Protein AF-A0A5C0VDY3-F1 (afdb_monomer_lite)

Organism: NCBI:txid2605747

Structure (mmCIF, N/CA/C/O backbone):
data_AF-A0A5C0VDY3-F1
#
_entry.id   AF-A0A5C0VDY3-F1
#
loop_
_atom_site.group_PDB
_atom_site.id
_atom_site.type_symbol
_atom_site.label_atom_id
_atom_site.label_alt_id
_atom_site.label_comp_id
_atom_site.label_asym_id
_atom_site.label_entity_id
_atom_site.label_seq_id
_atom_site.pdbx_PDB_ins_code
_atom_site.Cartn_x
_atom_site.Cartn_y
_atom_site.Cartn_z
_atom_site.occupancy
_atom_site.B_iso_or_equiv
_atom_site.auth_seq_id
_atom_site.auth_comp_id
_atom_site.auth_asym_id
_atom_site.auth_atom_id
_atom_site.pdbx_PDB_model_num
ATOM 1 N N . MET A 1 1 ? 58.878 -11.928 24.137 1.00 42.19 1 MET A N 1
ATOM 2 C CA . MET A 1 1 ? 58.995 -13.242 23.470 1.00 42.19 1 MET A CA 1
ATOM 3 C C . MET A 1 1 ? 57.638 -13.616 22.889 1.00 42.19 1 MET A C 1
ATOM 5 O O . MET A 1 1 ? 56.680 -13.661 23.638 1.00 42.19 1 MET A O 1
ATOM 9 N N . LYS A 1 2 ? 57.615 -13.803 21.561 1.00 50.41 2 LYS A N 1
ATOM 10 C CA . LYS A 1 2 ? 56.683 -14.562 20.700 1.00 50.41 2 LYS A CA 1
ATOM 11 C C . LYS A 1 2 ? 55.164 -14.389 20.894 1.00 50.41 2 LYS A C 1
ATOM 13 O O . LYS A 1 2 ? 54.556 -14.987 21.771 1.00 50.41 2 LYS A O 1
ATOM 18 N N . SER A 1 3 ? 54.568 -13.653 19.953 1.00 49.72 3 SER A N 1
ATOM 19 C CA . SER A 1 3 ? 53.162 -13.747 19.560 1.00 49.72 3 SER A CA 1
ATOM 20 C C . SER A 1 3 ? 52.866 -15.121 18.949 1.00 49.72 3 SER A C 1
ATOM 22 O O . SER A 1 3 ? 53.663 -15.645 18.168 1.00 49.72 3 SER A O 1
ATOM 24 N N . LEU A 1 4 ? 51.717 -15.703 19.295 1.00 47.09 4 LEU A N 1
ATOM 25 C CA . LEU A 1 4 ? 51.236 -16.958 18.725 1.00 47.09 4 LEU A CA 1
ATOM 26 C C . LEU A 1 4 ? 49.976 -16.668 17.904 1.00 47.09 4 LEU A C 1
ATOM 28 O O . LEU A 1 4 ? 48.869 -16.600 18.429 1.00 47.09 4 LEU A O 1
ATOM 32 N N . SER A 1 5 ? 50.165 -16.435 16.608 1.00 56.69 5 SER A N 1
ATOM 33 C CA . SER A 1 5 ? 49.071 -16.236 15.658 1.00 56.69 5 SER A CA 1
ATOM 34 C C . SER A 1 5 ? 48.513 -17.593 15.233 1.00 56.69 5 SER A C 1
ATOM 36 O O . SER A 1 5 ? 49.127 -18.300 14.433 1.00 56.69 5 SER A O 1
ATOM 38 N N . LEU A 1 6 ? 47.347 -17.958 15.766 1.00 45.97 6 LEU A N 1
ATOM 39 C CA . LEU A 1 6 ? 46.611 -19.160 15.383 1.00 45.97 6 LEU A CA 1
ATOM 40 C C . LEU A 1 6 ? 45.853 -18.896 14.071 1.00 45.97 6 LEU A C 1
ATOM 42 O O . LEU A 1 6 ? 44.836 -18.207 14.057 1.00 45.97 6 LEU A O 1
ATOM 46 N N . LYS A 1 7 ? 46.364 -19.417 12.951 1.00 56.22 7 LYS A N 1
ATOM 47 C CA . LYS A 1 7 ? 45.671 -19.387 11.655 1.00 56.22 7 LYS A CA 1
ATOM 48 C C . LYS A 1 7 ? 44.787 -20.630 11.538 1.00 56.22 7 LYS A C 1
ATOM 50 O O . LYS A 1 7 ? 45.287 -21.709 11.239 1.00 56.22 7 LYS A O 1
ATOM 55 N N . VAL A 1 8 ? 43.488 -20.479 11.787 1.00 52.06 8 VAL A N 1
ATOM 56 C CA . VAL A 1 8 ? 42.485 -21.518 11.510 1.00 52.06 8 VAL A CA 1
ATOM 57 C C . VAL A 1 8 ? 42.075 -21.395 10.043 1.00 52.06 8 VAL A C 1
ATOM 59 O O . VAL A 1 8 ? 41.489 -20.395 9.636 1.00 52.06 8 VAL A O 1
ATOM 62 N N . LEU A 1 9 ? 42.432 -22.395 9.239 1.00 51.81 9 LEU A N 1
ATOM 63 C CA . LEU A 1 9 ? 42.054 -22.510 7.833 1.00 51.81 9 LEU A CA 1
ATOM 64 C C . LEU A 1 9 ? 40.770 -23.351 7.760 1.00 51.81 9 LEU A C 1
ATOM 66 O O . LEU A 1 9 ? 40.813 -24.550 8.019 1.00 51.81 9 LEU A O 1
ATOM 70 N N . ILE A 1 10 ? 39.629 -22.729 7.455 1.00 59.88 10 ILE A N 1
ATOM 71 C CA . ILE A 1 10 ? 38.346 -23.427 7.275 1.00 59.88 10 ILE A CA 1
ATOM 72 C C . ILE A 1 10 ? 38.122 -23.615 5.775 1.00 59.88 10 ILE A C 1
ATOM 74 O O . ILE A 1 10 ? 37.896 -22.653 5.043 1.00 59.88 10 ILE A O 1
ATOM 78 N N . THR A 1 11 ? 38.216 -24.858 5.312 1.00 52.44 11 THR A N 1
ATOM 79 C CA . THR A 1 11 ? 37.926 -25.246 3.929 1.00 52.44 11 THR A CA 1
ATOM 80 C C . THR A 1 11 ? 36.428 -25.523 3.800 1.00 52.44 11 THR A C 1
ATOM 82 O O . THR A 1 11 ? 35.932 -26.513 4.330 1.00 52.44 11 THR A O 1
ATOM 85 N N . PHE A 1 12 ? 35.693 -24.648 3.110 1.00 54.06 12 PHE A N 1
ATOM 86 C CA . PHE A 1 12 ? 34.286 -24.881 2.780 1.00 54.06 12 PHE A CA 1
ATOM 87 C C . PHE A 1 12 ? 34.191 -25.782 1.544 1.00 54.06 12 PHE A C 1
ATOM 89 O O . PHE A 1 12 ? 34.578 -25.391 0.445 1.00 54.06 12 PHE A O 1
ATOM 96 N N . SER A 1 13 ? 33.699 -27.005 1.743 1.00 59.09 13 SER A N 1
ATOM 97 C CA . SER A 1 13 ? 33.341 -27.933 0.670 1.00 59.09 13 SER A CA 1
ATOM 98 C C . SER A 1 13 ? 31.941 -27.579 0.165 1.00 59.09 13 SER A C 1
ATOM 100 O O . SER A 1 13 ? 30.994 -27.513 0.948 1.00 59.09 13 SER A O 1
ATOM 102 N N . THR A 1 14 ? 31.817 -27.290 -1.127 1.00 53.47 14 THR A N 1
ATOM 103 C CA . THR A 1 14 ? 30.556 -26.940 -1.781 1.00 53.47 14 THR A CA 1
ATOM 104 C C . THR A 1 14 ? 29.815 -28.207 -2.200 1.00 53.47 14 THR A C 1
ATOM 106 O O . THR A 1 14 ? 30.246 -28.934 -3.093 1.00 53.47 14 THR A O 1
ATOM 109 N N . THR A 1 15 ? 28.668 -28.473 -1.579 1.00 64.19 15 THR A N 1
ATOM 110 C CA . THR A 1 15 ? 27.712 -29.471 -2.064 1.00 64.19 15 THR A CA 1
ATOM 111 C C . THR A 1 15 ? 26.716 -28.795 -3.000 1.00 64.19 15 THR A C 1
ATOM 113 O O . THR A 1 15 ? 25.929 -27.938 -2.607 1.00 64.19 15 THR A O 1
ATOM 116 N N . ILE A 1 16 ? 26.770 -29.169 -4.276 1.00 63.84 16 ILE A N 1
ATOM 117 C CA . ILE A 1 16 ? 25.771 -28.791 -5.273 1.00 63.84 16 ILE A CA 1
ATOM 118 C C . ILE A 1 16 ? 24.609 -29.771 -5.108 1.00 63.84 16 ILE A C 1
ATOM 120 O O . ILE A 1 16 ? 24.751 -30.956 -5.405 1.00 63.84 16 ILE A O 1
ATOM 124 N N . LEU A 1 17 ? 23.464 -29.297 -4.620 1.00 55.34 17 LEU A N 1
ATOM 125 C CA . LEU A 1 17 ? 22.209 -30.038 -4.717 1.00 55.34 17 LEU A CA 1
ATOM 126 C C . LEU A 1 17 ? 21.503 -29.609 -6.003 1.00 55.34 17 LEU A C 1
ATOM 128 O O . LEU A 1 17 ? 20.828 -28.585 -6.057 1.00 55.34 17 LEU A O 1
ATOM 132 N N . THR A 1 18 ? 21.678 -30.405 -7.054 1.00 56.03 18 THR A N 1
ATOM 133 C CA . THR A 1 18 ? 20.804 -30.387 -8.228 1.00 56.03 18 THR A CA 1
ATOM 134 C C . THR A 1 18 ? 19.557 -31.201 -7.894 1.00 56.03 18 THR A C 1
ATOM 136 O O . THR A 1 18 ? 19.639 -32.418 -7.748 1.00 56.03 18 THR A O 1
ATOM 139 N N . ALA A 1 19 ? 18.400 -30.550 -7.787 1.00 48.69 19 ALA A N 1
ATOM 140 C CA . ALA A 1 19 ? 17.107 -31.226 -7.730 1.00 48.69 19 ALA A CA 1
ATOM 141 C C . ALA A 1 19 ? 16.363 -30.999 -9.054 1.00 48.69 19 ALA A C 1
ATOM 143 O O . ALA A 1 19 ? 15.901 -29.899 -9.342 1.00 48.69 19 ALA A O 1
ATOM 144 N N . CYS A 1 20 ? 16.269 -32.052 -9.867 1.00 50.62 20 CYS A N 1
ATOM 145 C CA . CYS A 1 20 ? 15.307 -32.157 -10.960 1.00 50.62 20 CYS A CA 1
ATOM 146 C C . CYS A 1 20 ? 14.043 -32.815 -10.415 1.00 50.62 20 CYS A C 1
ATOM 148 O O . CYS A 1 20 ? 14.138 -33.960 -9.991 1.00 50.62 20 CYS A O 1
ATOM 150 N N . TYR A 1 21 ? 12.880 -32.167 -10.506 1.00 55.03 21 TYR A N 1
ATOM 151 C CA . TYR A 1 21 ? 11.606 -32.889 -10.562 1.00 55.03 21 TYR A CA 1
ATOM 152 C C . TYR A 1 21 ? 10.642 -32.196 -11.524 1.00 55.03 21 TYR A C 1
ATOM 154 O O . TYR A 1 21 ? 10.057 -31.156 -11.239 1.00 55.03 21 TYR A O 1
ATOM 162 N N . GLN A 1 22 ? 10.512 -32.819 -12.692 1.00 53.22 22 GLN A N 1
ATOM 163 C CA . GLN A 1 22 ? 9.489 -32.580 -13.693 1.00 53.22 22 GLN A CA 1
ATOM 164 C C . GLN A 1 22 ? 8.315 -33.497 -13.335 1.00 53.22 22 GLN A C 1
ATOM 166 O O . GLN A 1 22 ? 8.461 -34.717 -13.345 1.00 53.22 22 GLN A O 1
ATOM 171 N N . THR A 1 23 ? 7.158 -32.932 -13.005 1.00 41.97 23 THR A N 1
ATOM 172 C CA . THR A 1 23 ? 5.896 -33.678 -13.008 1.00 41.97 23 THR A CA 1
ATOM 173 C C . THR A 1 23 ? 4.918 -32.933 -13.898 1.00 41.97 23 THR A C 1
ATOM 175 O O . THR A 1 23 ? 4.376 -31.886 -13.565 1.00 41.97 23 THR A O 1
ATOM 178 N N . SER A 1 24 ? 4.779 -33.471 -15.107 1.00 47.88 24 SER A N 1
ATOM 179 C CA . SER A 1 24 ? 3.659 -33.206 -15.991 1.00 47.88 24 SER A CA 1
ATOM 180 C C . SER A 1 24 ? 2.530 -34.123 -15.535 1.00 47.88 24 SER A C 1
ATOM 182 O O . SER A 1 24 ? 2.581 -35.329 -15.767 1.00 47.88 24 SER A O 1
ATOM 184 N N . SER A 1 25 ? 1.535 -33.570 -14.852 1.00 45.47 25 SER A N 1
ATOM 185 C CA . SER A 1 25 ? 0.226 -34.199 -14.711 1.00 45.47 25 SER A CA 1
ATOM 186 C C . SER A 1 25 ? -0.722 -33.527 -15.698 1.00 45.47 25 SER A C 1
ATOM 188 O O . SER A 1 25 ? -1.201 -32.414 -15.496 1.00 45.47 25 SER A O 1
ATOM 190 N N . LYS A 1 26 ? -0.964 -34.221 -16.813 1.00 42.38 26 LYS A N 1
ATOM 191 C CA . LYS A 1 26 ? -2.212 -34.086 -17.561 1.00 42.38 26 LYS A CA 1
ATOM 192 C C . LYS A 1 26 ? -3.329 -34.635 -16.676 1.00 42.38 26 LYS A C 1
ATOM 194 O O . LYS A 1 26 ? -3.332 -35.830 -16.402 1.00 42.38 26 LYS A O 1
ATOM 199 N N . GLU A 1 27 ? -4.291 -33.796 -16.326 1.00 40.03 27 GLU A N 1
ATOM 200 C CA . GLU A 1 27 ? -5.662 -34.241 -16.091 1.00 40.03 27 GLU A CA 1
ATOM 201 C C . GLU A 1 27 ? -6.582 -33.490 -17.056 1.00 40.03 27 GLU A C 1
ATOM 203 O O . GLU A 1 27 ? -6.603 -32.262 -17.122 1.00 40.03 27 GLU A O 1
ATOM 208 N N . GLU A 1 28 ? -7.266 -34.278 -17.882 1.00 36.56 28 GLU A N 1
ATOM 209 C CA . GLU A 1 28 ? -8.346 -33.874 -18.774 1.00 36.56 28 GLU A CA 1
ATOM 210 C C . GLU A 1 28 ? -9.680 -33.765 -18.017 1.00 36.56 28 GLU A C 1
ATOM 212 O O . GLU A 1 28 ? -9.923 -34.496 -17.060 1.00 36.56 28 GLU A O 1
ATOM 217 N N . ASN A 1 29 ? -10.587 -32.970 -18.603 1.00 36.72 29 ASN A N 1
ATOM 218 C CA . ASN A 1 29 ? -12.023 -32.794 -18.327 1.00 36.72 29 ASN A CA 1
ATOM 219 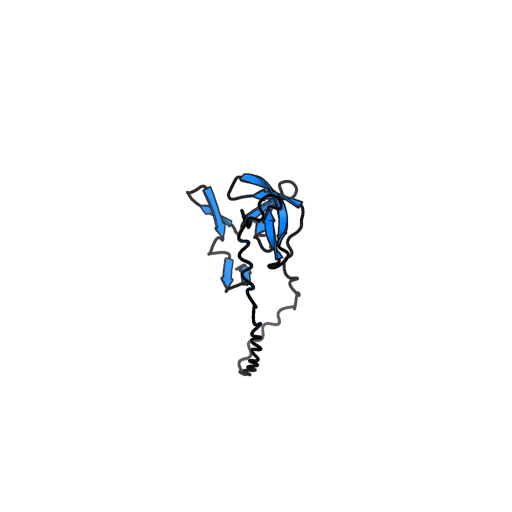C C . ASN A 1 29 ? -12.387 -31.903 -17.124 1.00 36.72 29 ASN A C 1
ATOM 221 O O . ASN A 1 29 ? -11.940 -32.111 -16.012 1.00 36.72 29 ASN A O 1
ATOM 225 N N . LYS A 1 30 ? -13.263 -30.900 -17.256 1.00 35.34 30 LYS A N 1
ATOM 226 C CA . LYS A 1 30 ? -14.486 -30.837 -18.070 1.00 35.34 30 LYS A CA 1
ATOM 227 C C . LYS A 1 30 ? -14.749 -29.395 -18.523 1.00 35.34 30 LYS A C 1
ATOM 229 O O . LYS A 1 30 ? -14.605 -28.453 -17.754 1.00 35.34 30 LYS A O 1
ATOM 234 N N . ASN A 1 31 ? -15.160 -29.272 -19.776 1.00 45.91 31 ASN A N 1
ATOM 235 C CA . ASN A 1 31 ? -15.571 -28.050 -20.453 1.00 45.91 31 ASN A CA 1
ATOM 236 C C . ASN A 1 31 ? -16.655 -27.287 -19.657 1.00 45.91 31 ASN A C 1
ATOM 238 O O . ASN A 1 31 ? -17.747 -27.815 -19.441 1.00 45.91 31 ASN A O 1
ATOM 242 N N . VAL A 1 32 ? -16.346 -26.057 -19.243 1.00 44.81 32 VAL A N 1
ATOM 243 C CA . VAL A 1 32 ? -17.342 -25.003 -19.033 1.00 44.81 32 VAL A CA 1
ATOM 244 C C . VAL A 1 32 ? -16.905 -23.842 -19.912 1.00 44.81 32 VAL A C 1
ATOM 246 O O . VAL A 1 32 ? -15.942 -23.137 -19.613 1.00 44.81 32 VAL A O 1
ATOM 249 N N . ASP A 1 33 ? -17.604 -23.712 -21.031 1.00 47.84 33 ASP A N 1
ATOM 250 C CA . ASP A 1 33 ? -17.604 -22.552 -21.904 1.00 47.84 33 ASP A CA 1
ATOM 251 C C . ASP A 1 33 ? -18.025 -21.311 -21.107 1.00 47.84 33 ASP A C 1
ATOM 253 O O . ASP A 1 33 ? -19.199 -21.053 -20.847 1.00 47.84 33 ASP A O 1
ATOM 257 N N . ILE A 1 34 ? -17.023 -20.560 -20.672 1.00 50.25 34 ILE A N 1
ATOM 258 C CA . ILE A 1 34 ? -17.125 -19.123 -20.487 1.00 50.25 34 ILE A CA 1
ATOM 259 C C . ILE A 1 34 ? -15.945 -18.616 -21.280 1.00 50.25 34 ILE A C 1
ATOM 261 O O . ILE A 1 34 ? -14.823 -18.734 -20.808 1.00 50.25 34 ILE A O 1
ATOM 265 N N . THR A 1 35 ? -16.170 -18.116 -22.490 1.00 42.06 35 THR A N 1
ATOM 266 C CA . THR A 1 35 ? -15.156 -17.340 -23.207 1.00 42.06 35 THR A CA 1
ATOM 267 C C . THR A 1 35 ? -14.752 -16.165 -22.306 1.00 42.06 35 THR A C 1
ATOM 269 O O . THR A 1 35 ? -15.537 -15.220 -22.183 1.00 42.06 35 THR A O 1
ATOM 272 N N . PRO A 1 36 ? -13.576 -16.164 -21.642 1.00 45.28 36 PRO A N 1
ATOM 273 C CA . PRO A 1 36 ? -13.096 -14.969 -20.986 1.00 45.28 36 PRO A CA 1
ATOM 274 C C . PRO A 1 36 ? -12.371 -14.221 -22.093 1.00 45.28 36 PRO A C 1
ATOM 276 O O . PRO A 1 36 ? -11.321 -14.664 -22.559 1.00 45.28 36 PRO A O 1
ATOM 279 N N . THR A 1 37 ? -12.939 -13.119 -22.574 1.00 40.59 37 THR A N 1
ATOM 280 C CA . THR A 1 37 ? -12.188 -12.157 -23.381 1.00 40.59 37 THR A CA 1
ATOM 281 C C . THR A 1 37 ? -10.858 -11.920 -22.668 1.00 40.59 37 THR A C 1
ATOM 283 O O . THR A 1 37 ? -10.835 -11.371 -21.567 1.00 40.59 37 THR 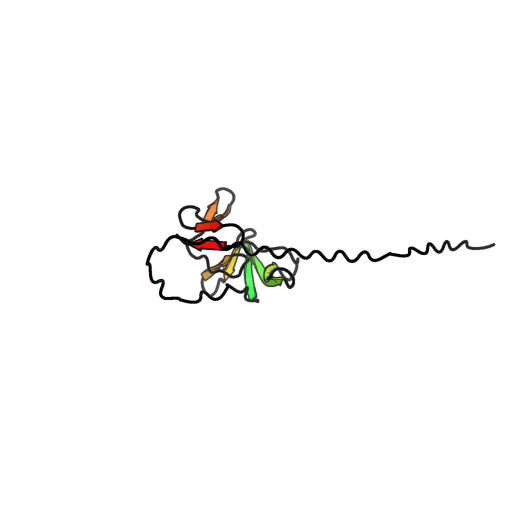A O 1
ATOM 286 N N . GLY A 1 38 ? -9.785 -12.481 -23.233 1.00 42.28 38 G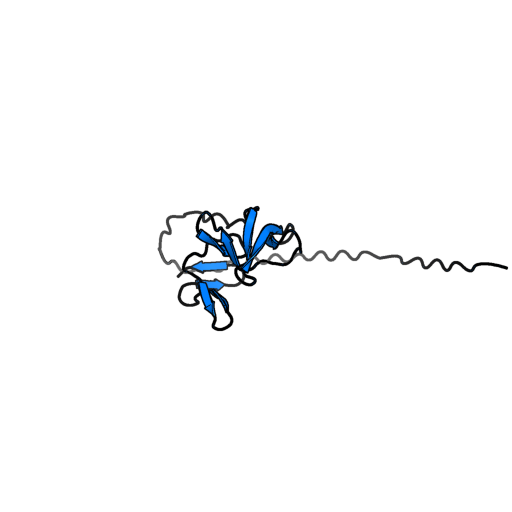LY A N 1
ATOM 287 C CA . GLY A 1 38 ? -8.504 -12.687 -22.571 1.00 42.28 38 GLY A CA 1
ATOM 288 C C . GLY A 1 38 ? -7.767 -11.373 -22.415 1.00 42.28 38 GLY A C 1
ATOM 289 O O . GLY A 1 38 ? -6.829 -11.086 -23.154 1.00 42.28 38 GLY A O 1
ATOM 290 N N . THR A 1 39 ? -8.201 -10.561 -21.461 1.00 42.16 39 THR A N 1
ATOM 291 C CA . THR A 1 39 ? -7.434 -9.421 -20.988 1.00 42.16 39 THR A CA 1
ATOM 292 C C . THR A 1 39 ? -6.275 -9.999 -20.192 1.00 42.16 39 THR A C 1
ATOM 294 O O . THR A 1 39 ? -6.449 -10.473 -19.072 1.00 42.16 39 THR A O 1
ATOM 297 N N . SER A 1 40 ? -5.093 -10.026 -20.805 1.00 41.53 40 SER A N 1
ATOM 298 C CA . SER A 1 40 ? -3.839 -10.298 -20.110 1.00 41.53 40 SER A CA 1
ATOM 299 C C . SER A 1 40 ? -3.704 -9.284 -18.976 1.00 41.53 40 SER A C 1
ATOM 301 O O . SER A 1 40 ? -3.356 -8.129 -19.219 1.00 41.53 40 SER A O 1
ATOM 303 N N . PHE A 1 41 ? -4.021 -9.686 -17.745 1.00 62.44 41 PHE A N 1
ATOM 304 C CA . PHE A 1 41 ? -3.734 -8.874 -16.573 1.00 62.44 41 PHE A CA 1
ATOM 305 C C . PHE A 1 41 ? -2.218 -8.838 -16.422 1.00 62.44 41 PHE A C 1
ATOM 307 O O . PHE A 1 41 ? -1.596 -9.826 -16.031 1.00 62.44 41 PHE A O 1
ATOM 314 N N . GLU A 1 42 ? -1.613 -7.716 -16.804 1.00 74.31 42 GLU A N 1
ATOM 315 C CA . GLU A 1 42 ? -0.208 -7.475 -16.518 1.00 74.31 42 GLU A CA 1
ATOM 316 C C . GLU A 1 42 ? -0.003 -7.613 -15.008 1.00 74.31 42 GLU A C 1
ATOM 318 O O . GLU A 1 42 ? -0.766 -7.058 -14.207 1.00 74.31 42 GLU A O 1
ATOM 323 N N . LYS A 1 43 ? 0.994 -8.414 -14.619 1.00 83.62 43 LYS A N 1
ATOM 324 C CA . LYS A 1 43 ? 1.326 -8.607 -13.211 1.00 83.62 43 LYS A CA 1
ATOM 325 C C . LYS A 1 43 ? 1.591 -7.223 -12.599 1.00 83.62 43 LYS A C 1
ATOM 327 O O . LYS A 1 43 ? 2.401 -6.483 -13.156 1.00 83.62 43 LYS A O 1
ATOM 332 N N . PRO A 1 44 ? 0.947 -6.866 -11.474 1.00 91.19 44 PRO A N 1
ATOM 333 C CA . PRO A 1 44 ? 1.209 -5.597 -10.815 1.00 91.19 44 PRO A CA 1
ATOM 334 C C . PRO A 1 44 ? 2.697 -5.441 -10.501 1.00 91.19 44 PRO A C 1
ATOM 336 O O . PRO A 1 44 ? 3.356 -6.404 -10.105 1.00 91.19 44 PRO A O 1
ATOM 339 N N . ILE A 1 45 ? 3.209 -4.226 -10.690 1.00 94.38 45 ILE A N 1
ATOM 340 C CA . ILE A 1 45 ? 4.597 -3.877 -10.397 1.00 94.38 45 ILE A CA 1
ATOM 341 C C . ILE A 1 45 ? 4.651 -2.766 -9.356 1.00 94.38 45 ILE A C 1
ATOM 343 O O . ILE A 1 45 ? 3.896 -1.789 -9.413 1.00 94.38 45 ILE A O 1
ATOM 347 N N . VAL A 1 46 ? 5.585 -2.892 -8.418 1.00 97.94 46 VAL A N 1
ATOM 348 C CA . VAL A 1 46 ? 5.883 -1.835 -7.454 1.00 97.94 46 VAL A CA 1
ATOM 349 C C . VAL A 1 46 ? 6.552 -0.677 -8.187 1.00 97.94 46 VAL A C 1
ATOM 351 O O . VAL A 1 46 ? 7.584 -0.835 -8.839 1.00 97.94 46 VAL A O 1
ATOM 354 N N . LYS A 1 47 ? 5.964 0.514 -8.067 1.00 97.94 47 LYS A N 1
ATOM 355 C CA . LYS A 1 47 ? 6.542 1.751 -8.593 1.00 97.94 47 LYS A CA 1
ATOM 356 C C . LYS A 1 47 ? 7.334 2.444 -7.495 1.00 97.94 47 LYS A C 1
ATOM 358 O O . LYS A 1 47 ? 6.801 2.719 -6.424 1.00 97.94 47 LYS A O 1
ATOM 363 N N . SER A 1 48 ? 8.598 2.742 -7.774 1.00 98.31 48 SER A N 1
ATOM 364 C CA . SER A 1 48 ? 9.441 3.484 -6.841 1.00 98.31 48 SER A CA 1
ATOM 365 C C . SER A 1 48 ? 8.961 4.926 -6.698 1.00 98.31 48 SER A C 1
ATOM 367 O O . SER A 1 48 ? 8.669 5.590 -7.694 1.00 98.31 48 SER A O 1
ATOM 369 N N . GLY A 1 49 ? 8.922 5.444 -5.473 1.00 98.31 49 GLY A N 1
ATOM 370 C CA . GLY A 1 49 ? 8.390 6.783 -5.228 1.00 98.31 49 GLY A CA 1
ATOM 371 C C . GLY A 1 49 ? 8.238 7.129 -3.754 1.00 98.31 49 GLY A C 1
ATOM 372 O O . GLY A 1 49 ? 8.647 6.374 -2.876 1.00 98.31 49 GLY A O 1
ATOM 373 N N . ASN A 1 50 ? 7.659 8.301 -3.488 1.00 98.50 50 ASN A N 1
ATOM 374 C CA . ASN A 1 50 ? 7.336 8.741 -2.134 1.00 98.50 50 ASN A CA 1
ATOM 375 C C . ASN A 1 50 ? 5.874 8.425 -1.830 1.00 98.50 50 ASN A C 1
ATOM 377 O O . ASN A 1 50 ? 4.989 8.866 -2.560 1.00 98.50 50 ASN A O 1
ATOM 381 N N . TYR A 1 51 ? 5.637 7.723 -0.730 1.00 98.62 51 TYR A N 1
ATOM 382 C CA . TYR A 1 51 ? 4.316 7.264 -0.313 1.00 98.62 51 TYR A CA 1
ATOM 383 C C . TYR A 1 51 ? 4.152 7.436 1.194 1.00 98.62 51 TYR A C 1
ATOM 385 O O . TYR A 1 51 ? 5.070 7.871 1.889 1.00 98.62 51 TYR A O 1
ATOM 393 N N . TYR A 1 52 ? 2.977 7.086 1.699 1.00 98.25 52 TYR A N 1
ATOM 394 C CA . TYR A 1 52 ? 2.715 6.980 3.127 1.00 98.25 52 TYR A CA 1
ATOM 395 C C . TYR A 1 52 ? 2.471 5.522 3.487 1.00 98.25 52 TYR A C 1
ATOM 397 O O . TYR A 1 52 ? 1.611 4.886 2.878 1.00 98.25 52 TYR A O 1
ATOM 405 N N . ASN A 1 53 ? 3.203 5.004 4.469 1.00 97.56 53 ASN A N 1
ATOM 406 C CA . ASN A 1 53 ? 2.938 3.686 5.034 1.00 97.56 53 ASN A CA 1
ATOM 407 C C . ASN A 1 53 ? 1.603 3.750 5.784 1.00 97.56 53 ASN A C 1
ATOM 409 O O . ASN A 1 53 ? 1.434 4.593 6.665 1.00 97.56 53 ASN A O 1
ATOM 413 N N . LEU A 1 54 ? 0.640 2.896 5.439 1.00 96.38 54 LEU A N 1
ATOM 414 C CA . LEU A 1 54 ? -0.673 2.945 6.083 1.00 96.38 54 LEU A CA 1
ATOM 415 C C . LEU A 1 54 ? -0.680 2.379 7.508 1.00 96.38 54 LEU A C 1
ATOM 417 O O . LEU A 1 54 ? -1.560 2.748 8.284 1.00 96.38 54 LEU A O 1
ATOM 421 N N . ASN A 1 55 ? 0.298 1.545 7.867 1.00 92.00 55 ASN A N 1
ATOM 422 C CA . ASN A 1 55 ? 0.411 0.974 9.206 1.00 92.00 55 ASN A CA 1
ATOM 423 C C . ASN A 1 55 ? 1.079 1.953 10.186 1.00 92.00 55 ASN A C 1
ATOM 425 O O . ASN A 1 55 ? 0.608 2.078 11.312 1.00 92.00 55 ASN A O 1
ATOM 429 N N . SER A 1 56 ? 2.134 2.673 9.774 1.00 93.00 56 SER A N 1
ATOM 430 C CA . SER A 1 56 ? 2.805 3.663 10.644 1.00 93.00 56 SER 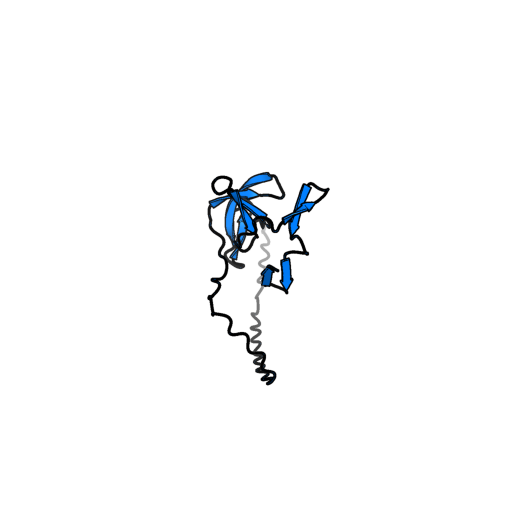A CA 1
ATOM 431 C C . SER A 1 56 ? 2.304 5.101 10.469 1.00 93.00 56 SER A C 1
ATOM 433 O O . SER A 1 56 ? 2.472 5.931 11.358 1.00 93.00 56 SER A O 1
ATOM 435 N N . GLY A 1 57 ? 1.685 5.424 9.330 1.00 93.75 57 GLY A N 1
ATOM 436 C CA . GLY A 1 57 ? 1.300 6.789 8.958 1.00 93.75 57 GLY A CA 1
ATOM 437 C C . GLY A 1 57 ? 2.462 7.659 8.465 1.00 93.75 57 GLY A C 1
ATOM 438 O O . GLY A 1 57 ? 2.250 8.815 8.092 1.00 93.75 57 GLY A O 1
ATOM 439 N N . GLU A 1 58 ? 3.682 7.126 8.438 1.00 96.56 58 GLU A N 1
ATOM 440 C CA . GLU A 1 58 ? 4.887 7.869 8.082 1.00 96.56 58 GLU A CA 1
ATOM 441 C C . GLU A 1 58 ? 5.053 8.003 6.569 1.00 96.56 58 GLU A C 1
ATOM 443 O O . GLU A 1 58 ? 4.656 7.134 5.787 1.00 96.56 58 GLU A O 1
ATOM 448 N N . LYS A 1 59 ? 5.697 9.096 6.153 1.00 98.19 59 LYS A N 1
ATOM 449 C CA . LYS A 1 59 ? 6.142 9.264 4.773 1.00 98.19 59 LYS A CA 1
ATOM 450 C C . LYS A 1 59 ? 7.394 8.416 4.546 1.00 98.19 59 LYS A C 1
ATOM 452 O O . LYS A 1 59 ? 8.386 8.594 5.244 1.00 98.19 59 LYS A O 1
ATOM 457 N N . ILE A 1 60 ? 7.359 7.562 3.533 1.00 98.44 60 ILE A N 1
ATOM 458 C CA . ILE A 1 60 ? 8.425 6.618 3.186 1.00 98.44 60 ILE A CA 1
ATOM 459 C C . ILE A 1 60 ? 8.784 6.719 1.704 1.00 98.44 60 ILE A C 1
ATOM 461 O O . ILE A 1 60 ? 7.997 7.212 0.886 1.00 98.44 60 ILE A O 1
ATOM 465 N N . LYS A 1 61 ? 9.968 6.218 1.344 1.00 98.56 61 LYS A N 1
ATOM 466 C CA . LYS A 1 61 ? 10.360 6.034 -0.055 1.00 98.56 61 LYS A CA 1
ATOM 467 C C . LYS A 1 61 ? 10.288 4.550 -0.392 1.00 98.56 61 LYS A C 1
ATOM 469 O O . LYS A 1 61 ? 11.150 3.784 0.030 1.00 98.56 61 LYS A O 1
ATOM 474 N N . VAL A 1 62 ? 9.271 4.166 -1.157 1.00 98.62 62 VAL A N 1
ATOM 475 C CA . VAL A 1 62 ? 9.061 2.782 -1.591 1.00 98.62 62 VAL A CA 1
ATOM 476 C C . VAL A 1 62 ? 9.958 2.479 -2.783 1.00 98.62 62 VAL A C 1
ATOM 478 O O . VAL A 1 62 ? 10.080 3.299 -3.699 1.00 98.62 62 VAL A O 1
ATOM 481 N N . ILE A 1 63 ? 10.560 1.294 -2.765 1.00 98.62 63 ILE A N 1
ATOM 482 C CA . ILE A 1 63 ? 11.222 0.652 -3.903 1.00 98.62 63 ILE A CA 1
ATOM 483 C C . ILE A 1 63 ? 10.793 -0.818 -3.964 1.00 98.62 63 ILE A C 1
ATOM 485 O O . ILE A 1 63 ? 10.307 -1.364 -2.975 1.00 98.62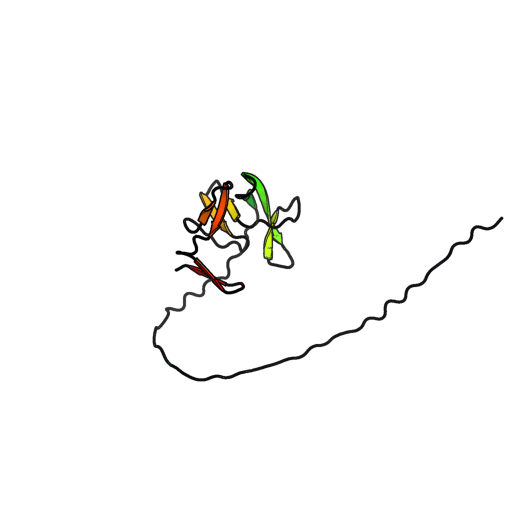 63 ILE A O 1
ATOM 489 N N . ALA A 1 64 ? 10.974 -1.456 -5.118 1.00 98.38 64 ALA A N 1
ATOM 490 C CA . ALA A 1 64 ? 10.849 -2.904 -5.220 1.00 98.38 64 ALA A CA 1
ATOM 491 C C . ALA A 1 64 ? 12.097 -3.572 -4.625 1.00 98.38 64 ALA A C 1
ATOM 493 O O . ALA A 1 64 ? 13.223 -3.211 -4.981 1.00 98.38 64 ALA A O 1
ATOM 494 N N . ASP A 1 65 ? 11.900 -4.552 -3.752 1.00 98.00 65 ASP A N 1
ATOM 495 C CA . ASP A 1 65 ? 12.960 -5.452 -3.322 1.00 98.00 65 ASP A CA 1
ATOM 496 C C . ASP A 1 65 ? 13.483 -6.265 -4.516 1.00 98.00 65 ASP A C 1
ATOM 498 O O . ASP A 1 65 ? 12.716 -6.783 -5.326 1.00 98.00 65 ASP A O 1
ATOM 502 N N . SER A 1 66 ? 14.805 -6.385 -4.630 1.00 96.19 66 SER A N 1
ATOM 503 C CA . SER A 1 66 ? 15.443 -6.997 -5.805 1.00 96.19 66 SER A CA 1
ATOM 504 C C . SER A 1 66 ? 15.234 -8.509 -5.919 1.00 96.19 66 SER A C 1
ATOM 506 O O . SER A 1 66 ? 15.336 -9.049 -7.020 1.00 96.19 66 SER A O 1
ATOM 508 N N . LEU A 1 67 ? 14.954 -9.188 -4.803 1.00 95.44 67 LEU A N 1
ATOM 509 C CA . LEU A 1 67 ? 14.784 -10.638 -4.761 1.00 95.44 67 LEU A CA 1
ATOM 510 C C . LEU A 1 67 ? 13.320 -11.033 -4.966 1.00 95.44 67 LEU A C 1
ATOM 512 O O . LEU A 1 67 ? 13.020 -11.958 -5.718 1.00 95.44 67 LEU A O 1
ATOM 516 N N . THR A 1 68 ? 12.415 -10.339 -4.284 1.00 94.94 68 THR A N 1
ATOM 517 C CA . THR A 1 68 ? 10.992 -10.697 -4.204 1.00 94.94 68 THR A CA 1
ATOM 518 C C . THR A 1 68 ? 10.099 -9.826 -5.085 1.00 94.94 68 THR A C 1
ATOM 520 O O . THR A 1 68 ? 8.982 -10.221 -5.417 1.00 94.94 68 THR A O 1
ATOM 523 N N . GLY A 1 69 ? 10.564 -8.633 -5.466 1.00 95.19 69 GLY A N 1
ATOM 524 C CA . GLY A 1 69 ? 9.762 -7.624 -6.156 1.00 95.19 69 GLY A CA 1
ATOM 525 C C . GLY A 1 69 ? 8.726 -6.925 -5.269 1.00 95.19 69 GLY A C 1
ATOM 526 O O . GLY A 1 69 ? 7.947 -6.125 -5.787 1.00 95.19 69 GLY A O 1
ATOM 527 N N . LEU A 1 70 ? 8.691 -7.214 -3.962 1.00 96.69 70 LEU A N 1
ATOM 528 C CA . LEU A 1 70 ? 7.749 -6.611 -3.018 1.00 96.69 70 LEU A CA 1
ATOM 529 C C . LEU A 1 70 ? 8.176 -5.200 -2.613 1.00 96.69 70 LEU A C 1
ATOM 531 O O . LEU A 1 70 ? 9.354 -4.851 -2.633 1.00 96.69 70 LEU A O 1
ATOM 535 N N . ALA A 1 71 ? 7.205 -4.382 -2.227 1.00 98.31 71 ALA A N 1
ATOM 536 C CA . ALA A 1 71 ? 7.435 -3.029 -1.762 1.00 98.31 71 ALA A CA 1
ATOM 537 C C . ALA A 1 71 ? 8.169 -3.044 -0.419 1.00 98.31 71 ALA A C 1
ATOM 539 O O . ALA A 1 71 ? 7.695 -3.620 0.562 1.00 98.31 71 ALA A O 1
ATOM 540 N N . VAL A 1 72 ? 9.303 -2.352 -0.372 1.00 98.62 72 VAL A N 1
ATOM 541 C CA . VAL A 1 72 ? 10.062 -2.096 0.853 1.00 98.62 72 VAL A CA 1
ATOM 542 C C . VAL A 1 72 ? 10.310 -0.603 1.005 1.00 98.62 72 VAL A C 1
ATOM 544 O O . VAL A 1 72 ? 10.394 0.136 0.017 1.00 98.62 72 VAL A O 1
ATOM 547 N N . ASP A 1 73 ? 10.454 -0.145 2.242 1.00 98.50 73 ASP A N 1
ATOM 548 C CA . ASP A 1 73 ? 11.000 1.181 2.500 1.00 98.50 73 ASP A CA 1
ATOM 549 C C . ASP A 1 73 ? 12.510 1.169 2.238 1.00 98.50 73 ASP A C 1
ATOM 551 O O . ASP A 1 73 ? 13.265 0.437 2.872 1.00 98.50 73 ASP A O 1
ATOM 555 N N . SER A 1 74 ? 12.965 2.011 1.314 1.00 98.00 74 SER A N 1
ATOM 556 C CA . SER A 1 74 ? 14.373 2.096 0.915 1.00 98.00 74 SER A CA 1
ATOM 557 C C . SER A 1 74 ? 15.333 2.474 2.047 1.00 98.00 74 SER A C 1
ATOM 559 O O . SER A 1 74 ? 16.530 2.232 1.914 1.00 98.00 74 SER A O 1
ATOM 561 N N . SER A 1 75 ? 14.842 3.078 3.136 1.00 97.31 75 SER A N 1
ATOM 562 C CA . SER A 1 75 ? 15.695 3.480 4.260 1.00 97.31 75 SER A CA 1
ATOM 563 C C . SER A 1 75 ? 16.011 2.321 5.209 1.00 97.31 75 SER A C 1
ATOM 565 O O . SER A 1 75 ? 17.145 2.172 5.661 1.00 97.31 75 SER A O 1
ATOM 567 N N . SER A 1 76 ? 15.014 1.480 5.474 1.00 97.12 76 SER A N 1
ATOM 568 C CA . SER A 1 76 ? 15.070 0.407 6.469 1.00 97.12 76 SER A CA 1
ATOM 569 C C . SER A 1 76 ? 15.144 -0.987 5.847 1.00 97.12 76 SER A C 1
ATOM 571 O O . SER A 1 76 ? 15.454 -1.951 6.540 1.00 97.12 76 SER A O 1
ATOM 573 N N . SER A 1 77 ? 14.861 -1.101 4.546 1.00 96.69 77 SER A N 1
ATOM 574 C CA . SER A 1 77 ? 14.637 -2.366 3.831 1.00 96.69 77 SER A CA 1
ATOM 575 C C . SER A 1 77 ? 13.515 -3.222 4.436 1.00 96.69 77 SER A C 1
ATOM 577 O O . SER A 1 77 ? 13.442 -4.423 4.185 1.00 96.69 77 SER A O 1
ATOM 579 N N . MET A 1 78 ? 12.633 -2.615 5.236 1.00 97.00 78 MET A N 1
ATOM 580 C CA . MET A 1 78 ? 11.486 -3.295 5.831 1.00 97.00 78 MET A CA 1
ATOM 581 C C . MET A 1 78 ? 10.347 -3.403 4.805 1.00 97.00 78 MET A C 1
ATOM 583 O O . MET A 1 78 ? 10.075 -2.419 4.106 1.00 97.00 78 MET A O 1
ATOM 587 N N . PRO A 1 79 ? 9.649 -4.552 4.728 1.00 97.12 79 PRO A N 1
ATOM 588 C CA . PRO A 1 79 ? 8.454 -4.706 3.903 1.00 97.12 79 PRO A CA 1
ATOM 589 C C . PRO A 1 79 ? 7.362 -3.693 4.246 1.00 97.12 79 PRO A C 1
ATOM 591 O O . PRO A 1 79 ? 7.132 -3.363 5.412 1.00 97.12 79 PRO A O 1
ATOM 594 N N . VAL A 1 80 ? 6.657 -3.232 3.216 1.00 97.88 80 VAL A N 1
ATOM 595 C CA . VAL A 1 80 ? 5.545 -2.289 3.337 1.00 97.88 80 VAL A CA 1
ATOM 596 C C . VAL A 1 80 ? 4.297 -2.928 2.751 1.00 97.88 80 VAL A C 1
ATOM 598 O O . VAL A 1 80 ? 4.120 -2.976 1.537 1.00 97.88 80 VAL A O 1
ATOM 601 N N . GLU A 1 81 ? 3.418 -3.399 3.633 1.00 96.62 81 GLU A N 1
ATOM 602 C CA . GLU A 1 81 ? 2.228 -4.152 3.238 1.00 96.62 81 GLU A CA 1
ATOM 603 C C . GLU A 1 81 ? 1.213 -3.304 2.460 1.00 96.62 81 GLU A C 1
ATOM 605 O O . GLU A 1 81 ? 0.781 -3.692 1.376 1.00 96.62 81 GLU A O 1
ATOM 610 N N . PHE A 1 82 ? 0.861 -2.130 2.994 1.00 97.88 82 PHE A N 1
ATOM 611 C CA . PHE A 1 82 ? -0.051 -1.187 2.357 1.00 97.88 82 PHE A CA 1
ATOM 612 C C . PHE A 1 82 ? 0.519 0.226 2.383 1.00 97.88 82 PHE A C 1
ATOM 614 O O . PHE A 1 82 ? 0.989 0.711 3.420 1.00 97.88 82 PHE A O 1
ATOM 621 N N . TYR A 1 83 ? 0.435 0.916 1.250 1.00 98.38 83 TYR A N 1
ATOM 622 C CA . TYR A 1 83 ? 0.936 2.278 1.124 1.00 98.38 83 TYR A CA 1
ATOM 623 C C . TYR A 1 83 ? 0.046 3.150 0.240 1.00 98.38 83 TYR A C 1
ATOM 625 O O . TYR A 1 83 ? -0.618 2.676 -0.679 1.00 98.38 83 TYR A O 1
ATOM 633 N N . LEU A 1 84 ? 0.018 4.445 0.551 1.00 98.31 84 LEU A N 1
ATOM 634 C CA . LEU A 1 84 ? -0.863 5.439 -0.056 1.00 98.31 84 LEU A CA 1
ATOM 635 C C . LEU A 1 84 ? -0.058 6.482 -0.824 1.00 98.31 84 LEU A C 1
ATOM 637 O O . LEU A 1 84 ? 0.848 7.117 -0.274 1.00 98.31 84 LEU A O 1
ATOM 641 N N . ASP A 1 85 ? -0.450 6.719 -2.069 1.00 98.44 85 ASP A N 1
ATOM 642 C CA . ASP A 1 85 ? -0.066 7.919 -2.801 1.00 98.44 85 ASP A CA 1
ATOM 643 C C . ASP A 1 85 ? -1.035 9.056 -2.448 1.00 98.44 85 ASP A C 1
ATOM 645 O O . ASP A 1 85 ? -2.220 9.011 -2.766 1.00 98.44 85 ASP A O 1
ATOM 649 N N . LYS A 1 86 ? -0.544 10.102 -1.778 1.00 96.44 86 LYS A N 1
ATOM 650 C CA . LYS A 1 86 ? -1.375 11.257 -1.393 1.00 96.44 86 LYS A CA 1
ATOM 651 C C . LYS A 1 86 ? -1.767 12.151 -2.570 1.00 96.44 86 LYS A C 1
ATOM 653 O O . LYS A 1 86 ? -2.682 12.954 -2.405 1.00 96.44 86 LYS A O 1
ATOM 658 N N . ILE A 1 87 ? -1.089 12.044 -3.713 1.00 96.69 87 ILE A N 1
ATOM 659 C CA . ILE A 1 87 ? -1.383 12.848 -4.904 1.00 96.69 87 ILE A CA 1
ATOM 660 C C . ILE A 1 87 ? -2.583 12.249 -5.635 1.00 96.69 87 ILE A C 1
ATOM 662 O O . ILE A 1 87 ? -3.574 12.937 -5.862 1.00 96.69 87 ILE A O 1
ATOM 666 N N . THR A 1 88 ? -2.505 10.962 -5.973 1.00 97.44 88 THR A N 1
ATOM 667 C CA . THR A 1 88 ? -3.572 10.246 -6.695 1.00 97.44 88 THR A CA 1
ATOM 668 C C . THR A 1 88 ? -4.674 9.718 -5.778 1.00 97.44 88 THR A C 1
ATOM 670 O O . THR A 1 88 ? -5.748 9.367 -6.256 1.00 97.44 88 THR A O 1
ATOM 673 N N . GLN A 1 89 ? -4.420 9.682 -4.466 1.00 97.06 89 GLN A N 1
ATOM 674 C CA . GLN A 1 89 ? -5.255 9.030 -3.451 1.00 97.06 89 GLN A CA 1
ATOM 675 C C . GLN A 1 89 ? -5.402 7.514 -3.652 1.00 97.06 89 GLN A C 1
ATOM 677 O O . GLN A 1 89 ? -6.268 6.884 -3.046 1.00 97.06 89 GLN A O 1
ATOM 682 N N . ASP A 1 90 ? -4.533 6.915 -4.467 1.00 98.12 90 ASP A N 1
ATOM 683 C CA . ASP A 1 90 ? -4.508 5.478 -4.681 1.00 98.12 90 ASP A CA 1
ATOM 684 C C . ASP A 1 90 ? -3.775 4.761 -3.542 1.00 98.12 90 ASP A C 1
ATOM 686 O O . ASP A 1 90 ? -2.683 5.151 -3.117 1.00 98.12 90 ASP A O 1
ATOM 690 N N . THR A 1 91 ? -4.372 3.668 -3.078 1.00 97.88 91 THR A N 1
ATOM 691 C CA . THR A 1 91 ? -3.770 2.728 -2.135 1.00 97.88 91 THR A CA 1
ATOM 692 C C . THR A 1 91 ? -3.253 1.510 -2.876 1.00 97.88 91 THR A C 1
ATOM 694 O O . THR A 1 91 ? -3.921 0.972 -3.763 1.00 97.88 91 THR A O 1
ATOM 697 N N . PHE A 1 92 ? -2.079 1.049 -2.472 1.00 98.06 92 PHE A N 1
ATOM 698 C CA . PHE A 1 92 ? -1.388 -0.077 -3.071 1.00 98.06 92 PHE A CA 1
ATOM 699 C C . PHE A 1 92 ? -1.077 -1.137 -2.019 1.00 98.06 92 PHE A C 1
ATOM 701 O O . PHE A 1 92 ? -0.781 -0.813 -0.869 1.00 98.06 92 PHE A O 1
ATOM 708 N N . TYR A 1 93 ? -1.145 -2.398 -2.432 1.00 96.94 93 TYR A N 1
ATOM 709 C CA . TYR A 1 93 ? -0.611 -3.538 -1.693 1.00 96.94 93 TYR A CA 1
ATOM 710 C C . TYR A 1 93 ? 0.878 -3.731 -2.011 1.00 96.94 93 TYR A C 1
ATOM 712 O O . TYR A 1 93 ? 1.354 -3.233 -3.031 1.00 96.94 93 TYR A O 1
ATOM 720 N N . GLN A 1 94 ? 1.605 -4.497 -1.196 1.00 96.50 94 GLN A N 1
ATOM 721 C CA . GLN A 1 94 ? 3.049 -4.740 -1.338 1.00 96.50 94 GLN A CA 1
ATOM 722 C C . GLN A 1 94 ? 3.496 -5.255 -2.713 1.00 96.50 94 GLN A C 1
ATOM 724 O O . GLN A 1 94 ? 4.662 -5.131 -3.060 1.00 96.50 94 GLN A O 1
ATOM 729 N N . THR A 1 95 ? 2.598 -5.812 -3.525 1.00 95.50 95 THR A N 1
ATOM 730 C CA . THR A 1 95 ? 2.903 -6.232 -4.903 1.00 95.50 95 THR A CA 1
ATOM 731 C C . THR A 1 95 ? 2.831 -5.091 -5.927 1.00 95.50 95 THR A C 1
ATOM 733 O O . THR A 1 95 ? 3.106 -5.301 -7.104 1.00 95.50 95 THR A O 1
ATOM 736 N N . GLY A 1 96 ? 2.415 -3.890 -5.521 1.00 96.06 96 GLY A N 1
ATOM 737 C CA . GLY A 1 96 ? 2.076 -2.781 -6.416 1.00 96.06 96 GLY A CA 1
ATOM 738 C C . GLY A 1 96 ? 0.643 -2.829 -6.952 1.00 96.06 96 GLY A C 1
ATOM 739 O O . GLY A 1 96 ? 0.245 -1.953 -7.723 1.00 96.06 96 GLY A O 1
ATOM 740 N N . LEU A 1 97 ? -0.158 -3.820 -6.545 1.00 95.19 97 LEU A N 1
ATOM 741 C CA . LEU A 1 97 ? -1.576 -3.893 -6.891 1.00 95.19 97 LEU A CA 1
ATOM 742 C C . LEU 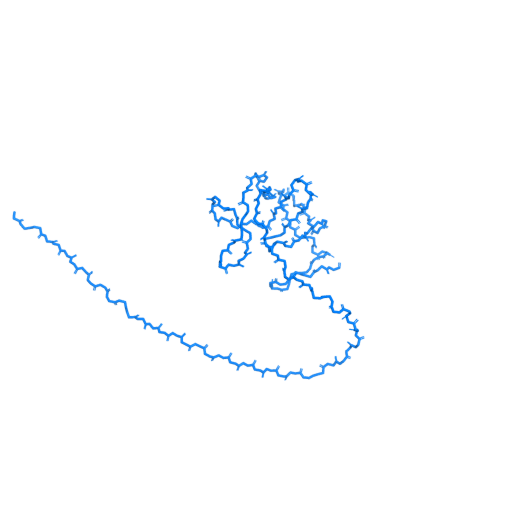A 1 97 ? -2.329 -2.713 -6.272 1.00 95.19 97 LEU A C 1
ATOM 744 O O . LEU A 1 97 ? -2.248 -2.491 -5.067 1.00 95.19 97 LEU A O 1
ATOM 748 N N . LYS A 1 98 ? -3.101 -1.987 -7.083 1.00 95.94 98 LYS A N 1
ATOM 749 C CA . LYS A 1 98 ? -4.020 -0.952 -6.600 1.00 95.94 98 LYS A CA 1
ATOM 750 C C . LYS A 1 98 ? -5.218 -1.606 -5.901 1.00 95.94 98 LYS A C 1
ATOM 752 O O . LYS A 1 98 ? -5.889 -2.440 -6.500 1.00 95.94 98 LYS A O 1
ATOM 757 N N . VAL A 1 99 ? -5.504 -1.201 -4.664 1.00 95.88 99 VAL A N 1
ATOM 758 C CA . VAL A 1 99 ? -6.483 -1.855 -3.769 1.00 95.88 99 VAL A CA 1
ATOM 759 C C . VAL A 1 99 ? -7.510 -0.888 -3.165 1.00 95.88 99 VAL A C 1
ATOM 761 O O . VAL A 1 99 ? -8.007 -1.079 -2.054 1.00 95.88 99 VAL A O 1
ATOM 764 N N . ASN A 1 100 ? -7.854 0.174 -3.894 1.00 96.12 100 ASN A N 1
ATOM 765 C CA . ASN A 1 100 ? -8.843 1.160 -3.449 1.00 96.12 100 ASN A CA 1
ATOM 766 C C . ASN A 1 100 ? -10.180 0.496 -3.087 1.00 96.12 100 ASN A C 1
ATOM 768 O O . ASN A 1 100 ? -10.701 -0.319 -3.844 1.00 96.12 100 ASN A O 1
ATOM 772 N N . HIS A 1 101 ? -10.758 0.885 -1.947 1.00 93.94 101 HIS A N 1
ATOM 773 C CA . HIS A 1 101 ? -12.024 0.354 -1.414 1.00 93.94 101 HIS A CA 1
ATOM 774 C C . HIS A 1 101 ? -12.028 -1.148 -1.071 1.00 93.94 101 HIS A C 1
ATOM 776 O O . HIS A 1 101 ? -13.089 -1.681 -0.723 1.00 93.94 101 HIS A O 1
ATOM 782 N N . LEU A 1 102 ? -10.875 -1.822 -1.136 1.00 95.81 102 LEU A N 1
ATOM 783 C CA . LEU A 1 102 ? -10.727 -3.238 -0.786 1.00 95.81 102 LEU A CA 1
ATOM 784 C C . LEU A 1 102 ? -10.220 -3.453 0.642 1.00 95.81 102 LEU A C 1
ATOM 786 O O . LEU A 1 102 ? -10.084 -4.596 1.057 1.00 95.81 102 LEU A O 1
ATOM 790 N N . LEU A 1 103 ? -9.924 -2.381 1.379 1.00 95.50 103 LEU A N 1
ATOM 791 C CA . LEU A 1 103 ? -9.368 -2.455 2.727 1.00 95.50 103 LEU A CA 1
ATOM 792 C C . LEU A 1 103 ? -10.404 -2.088 3.793 1.00 95.50 103 LEU A C 1
ATOM 794 O O . LEU A 1 103 ? -11.241 -1.205 3.590 1.00 95.50 103 LEU A O 1
ATOM 798 N N . LEU A 1 104 ? -10.286 -2.722 4.956 1.00 95.69 104 LEU A N 1
ATOM 799 C CA . LEU A 1 104 ? -10.953 -2.358 6.199 1.00 95.69 104 LEU A CA 1
ATOM 800 C C . LEU A 1 104 ? -9.918 -1.851 7.196 1.00 95.69 104 LEU A C 1
ATOM 802 O O . LEU A 1 104 ? -8.841 -2.428 7.339 1.00 95.69 104 LEU A O 1
ATOM 806 N N . LYS A 1 105 ? -10.274 -0.786 7.916 1.00 93.56 105 LYS A N 1
ATOM 807 C CA . LYS A 1 105 ? -9.503 -0.335 9.070 1.00 93.56 105 LYS A CA 1
ATOM 808 C C . LYS A 1 105 ? -9.924 -1.140 10.296 1.00 93.56 105 LYS A C 1
ATOM 810 O O . LYS A 1 105 ? -11.113 -1.206 10.616 1.00 93.56 105 LYS A O 1
ATOM 815 N N . THR A 1 106 ? -8.958 -1.751 10.963 1.00 93.06 106 THR A N 1
ATOM 816 C CA . THR A 1 106 ? -9.160 -2.521 12.192 1.00 93.06 106 THR A CA 1
ATOM 817 C C . THR A 1 106 ? -9.395 -1.587 13.382 1.00 93.06 106 THR A C 1
ATOM 819 O O . THR A 1 106 ? -9.202 -0.367 13.295 1.00 93.06 106 THR A O 1
ATOM 822 N N . LYS A 1 107 ? -9.814 -2.145 14.523 1.00 93.69 107 LYS A N 1
ATOM 823 C CA . LYS A 1 107 ? -10.012 -1.359 15.756 1.00 93.69 107 LYS A CA 1
ATOM 824 C C . LYS A 1 107 ? -8.686 -0.829 16.302 1.00 93.69 107 LYS A C 1
ATOM 826 O O . LYS A 1 107 ? -8.655 0.215 16.944 1.00 93.69 107 LYS A O 1
ATOM 831 N N . GLU A 1 108 ? -7.604 -1.527 15.988 1.00 90.56 108 GLU A N 1
ATOM 832 C CA . GLU A 1 108 ? -6.221 -1.237 16.350 1.00 90.56 108 GLU A CA 1
ATOM 833 C C . GLU A 1 108 ? -5.606 -0.157 15.444 1.00 90.56 108 GLU A C 1
ATOM 835 O O . GLU A 1 108 ? -4.489 0.297 15.676 1.00 90.56 108 GLU A O 1
ATOM 840 N N . GLY A 1 109 ? -6.339 0.284 14.417 1.00 88.75 109 GLY A N 1
ATOM 841 C CA . GLY A 1 109 ? -5.931 1.357 13.518 1.00 88.75 109 GLY A CA 1
ATOM 842 C C . GLY A 1 109 ? -5.102 0.911 12.314 1.00 88.75 109 GLY A C 1
ATOM 843 O O . GLY A 1 109 ? -4.755 1.767 11.500 1.00 88.75 109 GLY A O 1
ATOM 844 N N . THR A 1 110 ? -4.840 -0.390 12.176 1.00 91.38 110 THR A N 1
ATOM 845 C CA . THR A 1 110 ? -4.175 -1.001 11.014 1.00 91.38 110 THR A CA 1
ATOM 846 C C . THR A 1 110 ? -5.162 -1.256 9.874 1.00 91.38 110 THR A C 1
ATOM 848 O O . THR A 1 110 ? -6.373 -1.087 10.037 1.00 91.38 110 THR A O 1
ATOM 851 N N . TYR A 1 111 ? -4.659 -1.651 8.704 1.00 94.56 111 TYR A N 1
ATOM 852 C CA . TYR A 1 111 ? -5.486 -1.986 7.545 1.00 94.56 111 TYR A CA 1
ATOM 853 C C . TYR A 1 111 ? -5.330 -3.460 7.179 1.00 94.56 111 TYR A C 1
ATOM 855 O O . TYR A 1 111 ? -4.240 -4.012 7.268 1.00 94.56 111 TYR A O 1
ATOM 863 N N . THR A 1 112 ? -6.427 -4.082 6.761 1.00 94.69 112 THR A N 1
ATOM 864 C CA . THR A 1 112 ? -6.464 -5.449 6.225 1.00 94.69 112 THR A CA 1
ATOM 865 C C . THR A 1 112 ? -7.408 -5.502 5.026 1.00 94.69 112 THR A C 1
ATOM 867 O O . THR A 1 112 ? -8.215 -4.590 4.841 1.00 94.69 112 THR A O 1
ATOM 870 N N . PHE A 1 113 ? -7.337 -6.550 4.208 1.00 95.31 113 PHE A N 1
ATOM 871 C CA . PHE A 1 113 ? -8.314 -6.761 3.142 1.00 95.31 113 PHE A CA 1
ATOM 872 C C . PHE A 1 113 ? -9.723 -7.007 3.701 1.00 95.31 113 PHE A C 1
ATOM 874 O O . PHE A 1 113 ? -9.910 -7.688 4.706 1.00 95.31 113 PHE A O 1
ATOM 881 N N . ASP A 1 114 ? -10.737 -6.473 3.019 1.00 95.50 114 ASP A N 1
ATOM 882 C CA . ASP A 1 114 ? -12.123 -6.891 3.208 1.00 95.50 114 ASP A CA 1
ATOM 883 C C . ASP A 1 114 ? -12.294 -8.278 2.578 1.00 95.50 114 ASP A C 1
ATOM 885 O O . ASP A 1 114 ? -12.409 -8.410 1.357 1.00 95.50 114 ASP A O 1
ATOM 889 N N . GLU A 1 115 ? -12.331 -9.317 3.407 1.00 92.62 115 GLU A N 1
ATOM 890 C CA . GLU A 1 115 ? -12.469 -10.717 2.975 1.00 92.62 115 GLU A CA 1
ATOM 891 C C . GLU A 1 115 ? -13.762 -10.988 2.183 1.00 92.62 115 GLU A C 1
ATOM 893 O O . GLU A 1 115 ? -13.882 -11.997 1.489 1.00 92.62 115 GLU A O 1
ATOM 898 N N . ARG A 1 116 ? -14.743 -10.076 2.235 1.00 95.12 116 ARG A N 1
ATOM 899 C CA . ARG A 1 116 ? -15.966 -10.157 1.418 1.00 95.12 116 ARG A CA 1
ATOM 900 C C . ARG A 1 116 ? -15.750 -9.701 -0.024 1.00 95.12 116 ARG A C 1
ATOM 902 O O . ARG A 1 116 ? -16.603 -9.963 -0.865 1.00 95.12 116 ARG A O 1
ATOM 909 N N . LYS A 1 117 ? -14.655 -8.986 -0.296 1.00 91.81 117 LYS A N 1
ATOM 910 C CA . LYS A 1 117 ? -14.306 -8.412 -1.607 1.00 91.81 117 LYS A CA 1
ATOM 911 C C . LYS A 1 117 ? -13.049 -9.024 -2.207 1.00 91.81 117 LYS A C 1
ATOM 913 O O . LYS A 1 117 ? -12.783 -8.822 -3.386 1.00 91.81 117 LYS A O 1
ATOM 918 N N . VAL A 1 118 ? -12.244 -9.706 -1.397 1.00 91.69 118 VAL A N 1
ATOM 919 C CA . VAL A 1 118 ? -10.946 -10.233 -1.808 1.00 91.69 118 VAL A CA 1
ATOM 920 C C . VAL A 1 118 ? -10.760 -11.643 -1.263 1.00 91.69 118 VAL A C 1
ATOM 922 O O . VAL A 1 118 ? -10.993 -11.893 -0.084 1.00 91.69 118 VAL A O 1
ATOM 925 N N . LYS A 1 119 ? -10.283 -12.554 -2.115 1.00 88.88 119 LYS A N 1
ATOM 926 C CA . LYS A 1 119 ? -9.745 -13.860 -1.714 1.00 88.88 119 LYS A CA 1
ATOM 927 C C . LYS A 1 119 ? -8.255 -13.918 -2.000 1.00 88.88 119 LYS A C 1
ATOM 929 O O . LYS A 1 119 ? -7.811 -13.520 -3.075 1.00 88.88 119 LYS A O 1
ATOM 934 N N . ILE A 1 120 ? -7.501 -14.461 -1.053 1.00 85.75 120 ILE A N 1
ATOM 935 C CA . ILE A 1 120 ? -6.064 -14.696 -1.190 1.00 85.75 120 ILE A CA 1
ATOM 936 C C . ILE A 1 120 ? -5.857 -16.197 -1.398 1.00 85.75 120 ILE A C 1
ATOM 938 O O . ILE A 1 120 ? -6.179 -16.997 -0.523 1.00 85.75 120 ILE A O 1
ATOM 942 N N . ASN A 1 121 ? -5.326 -16.571 -2.561 1.00 83.31 121 ASN A N 1
ATOM 943 C CA . ASN A 1 121 ? -5.001 -17.945 -2.936 1.00 83.31 121 ASN A CA 1
ATOM 944 C C . ASN A 1 121 ? -3.485 -18.063 -3.123 1.00 83.31 121 ASN A C 1
ATOM 946 O O . ASN A 1 121 ? -2.965 -17.890 -4.227 1.00 83.31 121 ASN A O 1
ATOM 950 N N . GLY A 1 122 ? -2.767 -18.329 -2.031 1.00 81.44 122 GLY A N 1
ATOM 951 C CA . GLY A 1 122 ? -1.304 -18.310 -2.035 1.00 81.44 122 GLY A CA 1
ATOM 952 C C . GLY A 1 122 ? -0.782 -16.922 -2.413 1.00 81.44 122 GLY A C 1
ATOM 953 O O . GLY A 1 122 ? -1.044 -15.952 -1.711 1.00 81.44 122 GLY A O 1
ATOM 954 N N . GLU A 1 123 ? -0.077 -16.825 -3.539 1.00 74.69 123 GLU A N 1
ATOM 955 C CA . GLU A 1 123 ? 0.466 -15.560 -4.060 1.00 74.69 123 GLU A CA 1
ATOM 956 C C . GLU A 1 123 ? -0.536 -14.764 -4.914 1.00 74.69 123 GLU A C 1
ATOM 958 O O . GLU A 1 123 ? -0.252 -13.635 -5.320 1.00 74.69 123 GLU A O 1
ATOM 963 N N . GLN A 1 124 ? -1.706 -15.337 -5.219 1.00 80.94 124 GLN A N 1
ATOM 964 C CA . GLN A 1 124 ? -2.722 -14.685 -6.041 1.00 80.94 124 GLN A CA 1
ATOM 965 C C . GLN A 1 124 ? -3.761 -13.972 -5.185 1.00 80.94 124 GLN A C 1
ATOM 967 O O . GLN A 1 124 ? -4.328 -14.539 -4.252 1.00 80.94 124 GLN A O 1
ATOM 972 N N . ILE A 1 125 ? -4.064 -12.736 -5.570 1.00 85.94 125 ILE A N 1
ATOM 973 C CA . ILE A 1 125 ? -5.166 -11.953 -5.019 1.00 85.94 125 ILE A CA 1
ATOM 974 C C . ILE A 1 125 ? -6.285 -11.937 -6.052 1.00 85.94 125 ILE A C 1
ATOM 976 O O . ILE A 1 125 ? -6.087 -11.486 -7.180 1.00 85.94 125 ILE A O 1
ATOM 980 N N . ILE A 1 126 ? -7.457 -12.421 -5.654 1.00 86.06 126 ILE A N 1
ATOM 981 C CA . ILE A 1 126 ? -8.669 -12.437 -6.469 1.00 86.06 126 ILE A CA 1
ATOM 982 C C . ILE A 1 126 ? -9.635 -11.407 -5.895 1.00 86.06 126 ILE A C 1
ATOM 984 O O . ILE A 1 126 ? -10.010 -11.495 -4.727 1.00 86.06 126 ILE A O 1
ATOM 988 N N . ILE A 1 127 ? -10.048 -10.449 -6.719 1.00 86.94 127 ILE A N 1
ATOM 989 C CA . ILE A 1 127 ? -11.110 -9.493 -6.388 1.00 86.94 127 ILE A CA 1
ATOM 990 C C . ILE A 1 127 ? -12.451 -10.142 -6.756 1.00 86.94 127 ILE A C 1
ATOM 992 O O . ILE A 1 127 ? -12.568 -10.711 -7.843 1.00 86.94 127 ILE A O 1
ATOM 996 N N . LEU A 1 128 ? -13.414 -10.107 -5.832 1.00 85.75 128 LEU A N 1
ATOM 997 C CA . LEU A 1 128 ? -14.737 -10.735 -5.943 1.00 85.75 128 LEU A CA 1
ATOM 998 C C . LEU A 1 128 ? -15.796 -9.811 -6.548 1.00 85.75 128 LEU A C 1
ATOM 1000 O O . LEU A 1 128 ? -15.723 -8.584 -6.306 1.00 85.75 128 LEU A O 1
#

Foldseek 3Di:
DDDDDDDDDDDDDDDDDDDDDDDDDDDDDDDDDDPDPDPPPDFAADDFAWWAQQAVRDIFTWDQDPPPRFTAGPVPRHGRQWIADPVVRWIAGRRNDTQPPQWDQDPSRHIDGPVVQWDDDPPDIDGD

Sequence (128 aa):
MKSLSLKVLITFSTTILTACYQTSSKEENKNVDITPTGTSFEKPIVKSGNYYNLNSGEKIKVIADSLTGLAVDSSSSMPVEFYLDKITQDTFYQTGLKVNHLLLKTKEGTYTFDERKVKINGEQIIIL

pLDDT: mean 79.82, std 21.98, range [35.34, 98.62]

Secondary structure (DSSP, 8-state):
-----------------------------------------PPP-PPPEEEEETTT--EEEEEE-TTT--EEETTT--B-SEEE-TTT--EEETTS-B-TT-EEE-TTS-EEE-TTTEEEETTEEEE-

Radius of gyration: 23.38 Å; chains: 1; bounding box: 77×47×47 Å